Protein AF-A0A662VZT5-F1 (afdb_monomer_lite)

Sequence (95 aa):
MEWCDEDIIDVYTRQDAIEDGVIFKAGRIANRDVDLTTNLIAKLDKYELAKAIVEGLETARHFRQPGMKEIVVNGKRVWVDDNGSVITLMLPEDY

Structure (mmCIF, N/CA/C/O backbone):
data_AF-A0A662VZT5-F1
#
_entry.id   AF-A0A662VZT5-F1
#
loop_
_atom_site.group_PDB
_atom_site.id
_atom_site.type_symbol
_atom_site.label_atom_id
_atom_site.label_alt_id
_atom_site.label_comp_id
_atom_site.label_asym_id
_atom_site.label_entity_id
_atom_site.label_seq_id
_atom_site.pdbx_PDB_ins_code
_atom_site.Cartn_x
_atom_site.Cartn_y
_atom_site.Cartn_z
_atom_site.occupancy
_atom_site.B_iso_or_equiv
_atom_site.auth_seq_id
_atom_site.auth_comp_id
_atom_site.auth_asym_id
_atom_site.auth_atom_id
_atom_site.pdbx_PDB_model_num
ATOM 1 N N . MET A 1 1 ? 20.413 -35.883 -21.354 1.00 46.75 1 MET A N 1
ATOM 2 C CA . MET A 1 1 ? 19.229 -35.070 -21.033 1.00 46.75 1 MET A CA 1
ATOM 3 C C . MET A 1 1 ? 19.723 -33.642 -21.090 1.00 46.75 1 MET A C 1
ATOM 5 O O . MET A 1 1 ? 20.401 -33.208 -20.169 1.00 46.75 1 MET A O 1
ATOM 9 N N . GLU A 1 2 ? 19.602 -33.033 -22.266 1.00 49.59 2 GLU A N 1
ATOM 10 C CA . GLU A 1 2 ? 19.913 -31.616 -22.458 1.00 49.59 2 GLU A CA 1
ATOM 11 C C . GLU A 1 2 ? 18.830 -30.825 -21.735 1.00 49.59 2 GLU A C 1
ATOM 13 O O . GLU A 1 2 ? 17.646 -31.127 -21.877 1.00 49.59 2 GLU A O 1
ATOM 18 N N . TRP A 1 3 ? 19.243 -29.890 -20.891 1.00 48.31 3 TRP A N 1
ATOM 19 C CA . TRP A 1 3 ? 18.327 -28.941 -20.283 1.00 48.31 3 TRP A CA 1
ATOM 20 C C . TRP A 1 3 ? 17.927 -27.965 -21.393 1.00 48.31 3 TRP A C 1
ATOM 22 O O . TRP A 1 3 ? 18.782 -27.242 -21.898 1.00 48.31 3 TRP A O 1
ATOM 32 N N . CYS A 1 4 ? 16.672 -28.013 -21.838 1.00 48.03 4 CYS A N 1
ATOM 33 C CA . CYS A 1 4 ? 16.109 -26.986 -22.707 1.00 48.03 4 CYS A CA 1
ATOM 34 C C . CYS A 1 4 ? 15.806 -25.758 -21.842 1.00 48.03 4 CYS A C 1
ATOM 36 O O . CYS A 1 4 ? 15.124 -25.883 -20.829 1.00 48.03 4 CYS A O 1
ATOM 38 N N . ASP A 1 5 ? 16.283 -24.583 -22.252 1.00 53.94 5 ASP A N 1
ATOM 39 C CA . ASP A 1 5 ? 16.050 -23.281 -21.600 1.00 53.94 5 ASP A CA 1
ATOM 40 C C . ASP A 1 5 ? 14.562 -22.826 -21.608 1.00 53.94 5 ASP A C 1
ATOM 42 O O . ASP A 1 5 ? 14.266 -21.662 -21.353 1.00 53.94 5 ASP A O 1
ATOM 46 N N . GLU A 1 6 ? 13.608 -23.713 -21.913 1.00 51.50 6 GLU A N 1
ATOM 47 C CA . GLU A 1 6 ? 12.178 -23.392 -22.066 1.00 51.50 6 GLU A CA 1
ATOM 48 C C . GLU A 1 6 ? 11.373 -23.436 -20.754 1.00 51.50 6 GLU A C 1
ATOM 50 O O . GLU A 1 6 ? 10.223 -23.012 -20.745 1.00 51.50 6 GLU A O 1
ATOM 55 N N . ASP A 1 7 ? 11.975 -23.852 -19.634 1.00 48.03 7 ASP A N 1
ATOM 56 C CA . ASP A 1 7 ? 11.340 -23.833 -18.303 1.00 48.03 7 ASP A CA 1
ATOM 57 C C . ASP A 1 7 ? 11.886 -22.700 -17.410 1.00 48.03 7 ASP A C 1
ATOM 59 O O . ASP A 1 7 ? 12.018 -22.838 -16.189 1.00 48.03 7 ASP A O 1
ATOM 63 N N . ILE A 1 8 ? 12.237 -21.552 -18.000 1.00 55.66 8 ILE A N 1
ATOM 64 C CA . ILE A 1 8 ? 12.436 -20.333 -17.210 1.00 55.66 8 ILE A CA 1
ATOM 65 C C . ILE A 1 8 ? 11.049 -19.885 -16.748 1.00 55.66 8 ILE A C 1
ATOM 67 O O . ILE A 1 8 ? 10.249 -19.386 -17.534 1.00 55.66 8 ILE A O 1
ATOM 71 N N . ILE A 1 9 ? 10.771 -20.093 -15.461 1.00 57.28 9 ILE A N 1
ATOM 72 C CA . ILE A 1 9 ? 9.623 -19.510 -14.765 1.00 57.28 9 ILE A CA 1
ATOM 73 C C . ILE A 1 9 ? 9.664 -18.007 -15.043 1.00 57.28 9 ILE A C 1
ATOM 75 O O . ILE A 1 9 ? 10.632 -17.347 -14.656 1.00 57.28 9 ILE A O 1
ATOM 79 N N . ASP A 1 10 ? 8.651 -17.490 -15.738 1.00 65.12 10 ASP A N 1
ATOM 80 C CA . ASP A 1 10 ? 8.484 -16.054 -15.930 1.00 65.12 10 ASP A CA 1
ATOM 81 C C . ASP A 1 10 ? 8.546 -15.391 -14.548 1.00 65.12 10 ASP A C 1
ATOM 83 O O . ASP A 1 10 ? 7.816 -15.766 -13.623 1.00 65.12 10 ASP A O 1
ATOM 87 N N . VAL A 1 11 ? 9.537 -14.523 -14.350 1.00 79.31 11 VAL A N 1
ATOM 88 C CA . VAL A 1 11 ? 9.804 -13.934 -13.039 1.00 79.31 11 VAL A CA 1
ATOM 89 C C . VAL A 1 11 ? 8.638 -13.010 -12.743 1.00 79.31 11 VAL A C 1
ATOM 91 O O . VAL A 1 11 ? 8.541 -11.973 -13.383 1.00 79.31 11 VAL A O 1
ATOM 94 N N . TYR A 1 12 ? 7.791 -13.366 -11.774 1.00 78.94 12 TYR A N 1
ATOM 95 C CA . TYR A 1 12 ? 6.625 -12.564 -11.400 1.00 78.94 12 TYR A CA 1
ATOM 96 C C . TYR A 1 12 ? 7.032 -11.112 -11.131 1.00 78.94 12 TYR A C 1
ATOM 98 O O . TYR A 1 12 ? 7.744 -10.803 -10.168 1.00 78.94 12 TYR A O 1
ATOM 106 N N . THR A 1 13 ? 6.629 -10.224 -12.031 1.00 88.75 13 THR A N 1
ATOM 107 C CA . THR A 1 13 ? 7.045 -8.831 -12.042 1.00 88.75 13 THR A CA 1
ATOM 108 C C . THR A 1 13 ? 6.067 -7.962 -11.261 1.00 88.75 13 THR A C 1
ATOM 110 O O . THR A 1 13 ? 4.920 -8.313 -10.985 1.00 88.75 13 THR A O 1
ATOM 113 N N . ARG A 1 14 ? 6.499 -6.735 -10.952 1.00 90.38 14 ARG A N 1
ATOM 114 C CA . ARG A 1 14 ? 5.597 -5.699 -10.436 1.00 90.38 14 ARG A CA 1
ATOM 115 C C . ARG A 1 14 ? 4.428 -5.423 -11.393 1.00 90.38 14 ARG A C 1
ATOM 117 O O . ARG A 1 14 ? 3.350 -5.075 -10.928 1.00 90.38 14 ARG A O 1
ATOM 124 N N . GLN A 1 15 ? 4.645 -5.523 -12.706 1.00 91.44 15 GLN A N 1
ATOM 125 C CA . GLN A 1 15 ? 3.591 -5.275 -13.689 1.00 91.44 15 GLN A CA 1
ATOM 126 C C . GLN A 1 15 ? 2.520 -6.368 -13.611 1.00 91.44 15 GLN A C 1
ATOM 128 O O . GLN A 1 15 ? 1.342 -6.028 -13.559 1.00 91.44 15 GLN A O 1
ATOM 133 N N . ASP A 1 16 ? 2.927 -7.629 -13.458 1.00 93.50 16 ASP A N 1
ATOM 134 C CA . ASP A 1 16 ? 2.006 -8.753 -13.245 1.00 93.50 16 ASP A CA 1
ATOM 135 C C . ASP A 1 16 ? 1.191 -8.550 -11.961 1.00 93.50 16 ASP A C 1
ATOM 137 O O . ASP A 1 16 ? -0.030 -8.659 -11.972 1.00 93.50 16 ASP A O 1
ATOM 141 N N . ALA A 1 17 ? 1.831 -8.107 -10.873 1.00 91.94 17 ALA A N 1
ATOM 142 C CA . ALA A 1 17 ? 1.138 -7.795 -9.620 1.00 91.94 17 ALA A CA 1
ATOM 143 C C . ALA A 1 17 ? 0.105 -6.654 -9.743 1.00 91.94 17 ALA A C 1
ATOM 145 O O . ALA A 1 17 ? -0.893 -6.639 -9.015 1.00 91.94 17 ALA A O 1
ATOM 146 N N . ILE A 1 18 ? 0.329 -5.687 -10.641 1.00 93.81 18 ILE A N 1
ATOM 147 C CA . ILE A 1 18 ? -0.651 -4.633 -10.955 1.00 93.81 18 ILE A CA 1
ATOM 148 C C . ILE A 1 18 ? -1.801 -5.212 -11.788 1.00 93.81 18 ILE A C 1
ATOM 150 O O . ILE A 1 18 ? -2.961 -4.897 -11.523 1.00 93.81 18 ILE A O 1
ATOM 154 N N . GLU A 1 19 ? -1.493 -6.042 -12.784 1.00 94.81 19 GLU A N 1
ATOM 155 C CA . GLU A 1 19 ? -2.475 -6.650 -13.692 1.00 94.81 19 GLU A CA 1
ATOM 156 C C . GLU A 1 19 ? -3.389 -7.649 -12.977 1.00 94.81 19 GLU A C 1
ATOM 158 O O . GLU A 1 19 ? -4.604 -7.630 -13.185 1.00 94.81 19 GLU A O 1
ATOM 163 N N . ASP A 1 20 ? -2.835 -8.419 -12.043 1.00 94.69 20 ASP A N 1
ATOM 164 C CA . ASP A 1 20 ? -3.570 -9.328 -11.161 1.00 94.69 20 ASP A CA 1
ATOM 165 C C . ASP A 1 20 ? -4.350 -8.590 -10.059 1.00 94.69 20 ASP A C 1
ATOM 167 O O . ASP A 1 20 ? -5.125 -9.194 -9.313 1.00 94.69 20 ASP A O 1
ATOM 171 N N . GLY A 1 21 ? -4.151 -7.275 -9.924 1.00 93.25 21 GLY A N 1
ATOM 172 C CA . GLY A 1 21 ? -4.811 -6.458 -8.911 1.00 93.25 21 GLY A CA 1
ATOM 173 C C . GLY A 1 21 ? -4.339 -6.742 -7.484 1.00 93.25 21 GLY A C 1
ATOM 174 O O . GLY A 1 21 ? -5.067 -6.447 -6.534 1.00 93.25 21 GLY A O 1
ATOM 175 N N . VAL A 1 22 ? -3.137 -7.296 -7.305 1.00 95.31 22 VAL A N 1
ATOM 176 C CA . VAL A 1 22 ? -2.505 -7.492 -5.988 1.00 95.31 22 VAL A CA 1
ATOM 177 C C . VAL A 1 22 ? -2.052 -6.149 -5.409 1.00 95.31 22 VAL A C 1
ATOM 179 O O . VAL A 1 22 ? -2.218 -5.893 -4.212 1.00 95.31 22 VAL A O 1
ATOM 182 N N . ILE A 1 23 ? -1.540 -5.266 -6.270 1.00 96.44 23 ILE A N 1
ATOM 183 C CA . ILE A 1 23 ? -1.121 -3.908 -5.916 1.00 96.44 23 ILE A CA 1
ATOM 184 C C . ILE A 1 23 ? -1.842 -2.852 -6.757 1.00 96.44 23 ILE A C 1
ATOM 186 O O . ILE A 1 23 ? -2.082 -3.003 -7.952 1.00 96.44 23 ILE A O 1
ATOM 190 N N . PHE A 1 24 ? -2.150 -1.730 -6.119 1.00 97.00 24 PHE A N 1
ATOM 191 C CA . PHE A 1 24 ? -2.692 -0.533 -6.736 1.00 97.00 24 PHE A CA 1
ATOM 192 C C . PHE A 1 24 ? -1.603 0.537 -6.836 1.00 97.00 24 PHE A C 1
ATOM 194 O O . PHE A 1 24 ? -1.080 1.004 -5.820 1.00 97.00 24 PHE A O 1
ATOM 201 N N . LYS A 1 25 ? -1.302 0.974 -8.064 1.00 96.56 25 LYS A N 1
ATOM 202 C CA . LYS A 1 25 ? -0.367 2.075 -8.328 1.00 96.56 25 LYS A CA 1
ATOM 203 C C . LYS A 1 25 ? -1.005 3.414 -7.954 1.00 96.56 25 LYS A C 1
ATOM 205 O O . LYS A 1 25 ? -1.716 4.025 -8.753 1.00 96.56 25 LYS A O 1
ATOM 210 N N . ALA A 1 26 ? -0.732 3.886 -6.743 1.00 95.69 26 ALA A N 1
ATOM 211 C CA . ALA A 1 26 ? -1.358 5.077 -6.175 1.00 95.69 26 ALA A CA 1
ATOM 212 C C . ALA A 1 26 ? -0.785 6.394 -6.709 1.00 95.69 26 ALA A C 1
ATOM 214 O O . ALA A 1 26 ? -1.469 7.418 -6.695 1.00 95.69 26 ALA A O 1
ATOM 215 N N . GLY A 1 27 ? 0.456 6.391 -7.194 1.00 95.50 27 GLY A N 1
ATOM 216 C CA . GLY A 1 27 ? 1.050 7.567 -7.816 1.00 95.50 27 GLY A CA 1
ATOM 217 C C . GLY A 1 27 ? 2.567 7.568 -7.755 1.00 95.50 27 GLY A C 1
ATOM 218 O O . GLY A 1 27 ? 3.206 6.519 -7.777 1.00 95.50 27 GLY A O 1
ATOM 219 N N . ARG A 1 28 ? 3.146 8.771 -7.710 1.00 95.12 28 ARG A N 1
ATOM 220 C CA . ARG A 1 28 ? 4.595 8.977 -7.682 1.00 95.12 28 ARG A CA 1
ATOM 221 C C . ARG A 1 28 ? 4.952 10.194 -6.835 1.00 95.12 28 ARG A C 1
ATOM 223 O O . ARG A 1 28 ? 4.321 11.241 -6.969 1.00 95.12 28 ARG A O 1
ATOM 230 N N . ILE A 1 29 ? 5.986 10.080 -6.004 1.00 91.50 29 ILE A N 1
ATOM 231 C CA . ILE A 1 29 ? 6.501 11.166 -5.163 1.00 91.50 29 ILE A CA 1
ATOM 232 C C . ILE A 1 29 ? 8.027 11.121 -5.088 1.00 91.50 29 ILE A C 1
ATOM 234 O O . ILE A 1 29 ? 8.622 10.070 -4.878 1.00 91.50 29 ILE A O 1
ATOM 238 N N . ALA A 1 30 ? 8.683 12.275 -5.249 1.00 88.19 30 ALA A N 1
ATOM 239 C CA . ALA A 1 30 ? 10.145 12.393 -5.166 1.00 88.19 30 ALA A CA 1
ATOM 240 C C . ALA A 1 30 ? 10.889 11.308 -5.981 1.00 88.19 30 ALA A C 1
ATOM 242 O O . ALA A 1 30 ? 11.785 10.641 -5.474 1.00 88.19 30 ALA A O 1
ATOM 243 N N . ASN A 1 31 ? 10.472 11.114 -7.238 1.00 90.69 31 ASN A N 1
ATOM 244 C CA . ASN A 1 31 ? 10.956 10.097 -8.181 1.00 90.69 31 ASN A CA 1
ATOM 245 C C . ASN A 1 31 ? 10.692 8.626 -7.828 1.00 90.69 31 ASN A C 1
ATOM 247 O O . ASN A 1 31 ? 10.969 7.787 -8.686 1.00 90.69 31 ASN A O 1
ATOM 251 N N . ARG A 1 32 ? 10.084 8.326 -6.680 1.00 93.75 32 ARG A N 1
ATOM 252 C CA . ARG A 1 32 ? 9.664 6.979 -6.281 1.00 93.75 32 ARG A CA 1
ATOM 253 C C . ARG A 1 32 ? 8.197 6.750 -6.626 1.00 93.75 32 ARG A C 1
ATOM 255 O O . ARG A 1 32 ? 7.374 7.641 -6.402 1.00 93.75 32 ARG A O 1
ATOM 262 N N . ASP A 1 33 ? 7.872 5.593 -7.187 1.00 97.06 33 ASP A N 1
ATOM 263 C CA . ASP A 1 33 ? 6.474 5.175 -7.322 1.00 97.06 33 ASP A CA 1
ATOM 264 C C . ASP A 1 33 ? 5.894 4.849 -5.939 1.00 97.06 33 ASP A C 1
ATOM 266 O O . ASP A 1 33 ? 6.635 4.535 -5.009 1.00 97.06 33 ASP A O 1
ATOM 270 N N . VAL A 1 34 ? 4.576 4.958 -5.796 1.00 97.56 34 VAL A N 1
ATOM 271 C CA . VAL A 1 34 ? 3.865 4.602 -4.565 1.00 97.56 34 VAL A CA 1
ATOM 272 C C . VAL A 1 34 ? 2.831 3.544 -4.892 1.00 97.56 34 VAL A C 1
ATOM 274 O O . VAL A 1 34 ? 1.905 3.812 -5.663 1.00 97.56 34 VAL A O 1
ATOM 277 N N . ASP A 1 35 ? 2.978 2.386 -4.264 1.00 98.06 35 ASP A N 1
ATOM 278 C CA . ASP A 1 35 ? 2.066 1.260 -4.381 1.00 98.06 35 ASP A CA 1
ATOM 279 C C . ASP A 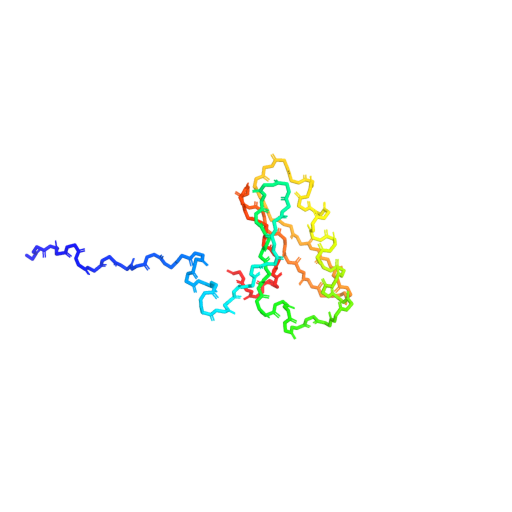1 35 ? 1.373 1.000 -3.045 1.00 98.06 35 ASP A C 1
ATOM 281 O O . ASP A 1 35 ? 1.942 1.169 -1.963 1.00 98.06 35 ASP A O 1
ATOM 285 N N . LEU A 1 36 ? 0.115 0.589 -3.132 1.00 98.12 36 LEU A N 1
ATOM 286 C CA . LEU A 1 36 ? -0.678 0.121 -2.002 1.00 98.12 36 LEU A CA 1
ATOM 287 C C . LEU A 1 36 ? -1.102 -1.309 -2.308 1.00 98.12 36 LEU A C 1
ATOM 289 O O . LEU A 1 36 ? -1.606 -1.557 -3.403 1.00 98.12 36 LEU A O 1
ATOM 293 N N . THR A 1 37 ? -0.963 -2.243 -1.371 1.00 98.00 37 THR A N 1
ATOM 294 C CA . THR A 1 37 ? -1.582 -3.560 -1.573 1.00 98.00 37 THR A CA 1
ATOM 295 C C . THR A 1 37 ? -3.101 -3.427 -1.566 1.00 98.00 37 THR A C 1
ATOM 297 O O . THR A 1 37 ? -3.692 -2.635 -0.823 1.00 98.00 37 THR A O 1
ATOM 300 N N . THR A 1 38 ? -3.773 -4.221 -2.391 1.00 97.31 38 THR A N 1
ATOM 301 C CA . THR A 1 38 ? -5.238 -4.212 -2.452 1.00 97.31 38 THR A CA 1
ATOM 302 C C . THR A 1 38 ? -5.854 -4.660 -1.126 1.00 97.31 38 THR A C 1
ATOM 304 O O . THR A 1 38 ? -6.895 -4.141 -0.722 1.00 97.31 38 THR A O 1
ATOM 307 N N . ASN A 1 39 ? -5.188 -5.556 -0.390 1.00 96.88 39 ASN A N 1
ATOM 308 C CA . ASN A 1 39 ? -5.623 -5.979 0.939 1.00 96.88 39 ASN A CA 1
ATOM 309 C C . ASN A 1 39 ? -5.553 -4.829 1.969 1.00 96.88 39 ASN A C 1
ATOM 311 O O . ASN A 1 39 ? -6.487 -4.674 2.760 1.00 96.88 39 ASN A O 1
ATOM 315 N N . LEU A 1 40 ? -4.534 -3.957 1.911 1.00 97.38 40 LEU A N 1
ATOM 316 C CA . LEU A 1 40 ? -4.491 -2.721 2.707 1.00 97.38 40 LEU A CA 1
ATOM 317 C C . LEU A 1 40 ? -5.706 -1.830 2.413 1.00 97.38 40 LEU A C 1
ATOM 319 O O . LEU A 1 40 ? -6.380 -1.382 3.341 1.00 97.38 40 LEU A O 1
ATOM 323 N N . ILE A 1 41 ? -6.013 -1.605 1.130 1.00 97.31 41 ILE A N 1
ATOM 324 C CA . ILE A 1 41 ? -7.157 -0.782 0.703 1.00 97.31 41 ILE A CA 1
ATOM 325 C C . ILE A 1 41 ? -8.485 -1.396 1.167 1.00 97.31 41 ILE A C 1
ATOM 327 O O . ILE A 1 41 ? -9.392 -0.670 1.567 1.00 97.31 41 ILE A O 1
ATOM 331 N N . ALA A 1 42 ? -8.612 -2.723 1.123 1.00 97.00 42 ALA A N 1
ATOM 332 C CA . ALA A 1 42 ? -9.843 -3.425 1.472 1.00 97.00 42 ALA A CA 1
ATOM 333 C C . ALA A 1 42 ? -10.111 -3.484 2.987 1.00 97.00 42 ALA A C 1
ATOM 335 O O . ALA A 1 42 ? -11.269 -3.482 3.405 1.00 97.00 42 ALA A O 1
ATOM 336 N N . LYS A 1 43 ? -9.061 -3.566 3.815 1.00 96.75 43 LYS A N 1
ATOM 337 C CA . LYS A 1 43 ? -9.176 -3.760 5.274 1.00 96.75 43 LYS A CA 1
ATOM 338 C C . LYS A 1 43 ? -9.114 -2.474 6.095 1.00 96.75 43 LYS A C 1
ATOM 340 O O . LYS A 1 43 ? -9.465 -2.499 7.283 1.00 96.75 43 LYS A O 1
ATOM 345 N N . LEU A 1 44 ? -8.643 -1.376 5.512 1.00 96.50 44 LEU A N 1
ATOM 346 C CA . LEU A 1 44 ? -8.661 -0.065 6.151 1.00 96.50 44 LEU A CA 1
ATOM 347 C C . LEU A 1 44 ? -9.896 0.724 5.722 1.00 96.50 44 LEU A C 1
ATOM 349 O O . LEU A 1 44 ? -10.262 0.747 4.548 1.00 96.50 44 LEU A O 1
ATOM 353 N N . ASP A 1 45 ? -10.534 1.409 6.669 1.00 96.69 45 ASP A N 1
ATOM 354 C CA . ASP A 1 45 ? -11.535 2.408 6.305 1.00 96.69 45 ASP A CA 1
ATOM 355 C C . ASP A 1 45 ? -10.879 3.632 5.632 1.00 96.69 45 ASP A C 1
ATOM 357 O O . ASP A 1 45 ? -9.658 3.782 5.595 1.00 96.69 45 ASP A O 1
ATOM 361 N N . LYS A 1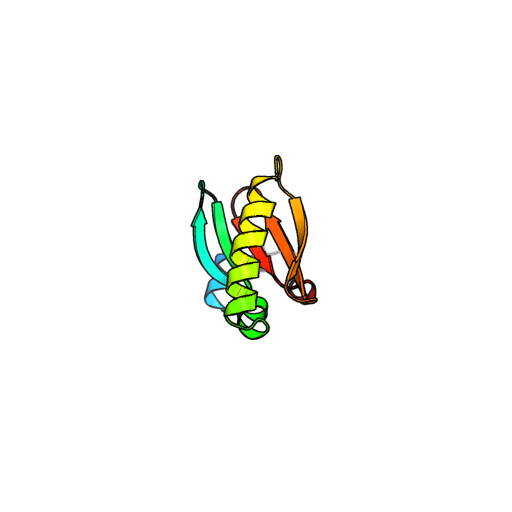 46 ? -11.687 4.547 5.081 1.00 96.06 46 LYS A N 1
ATO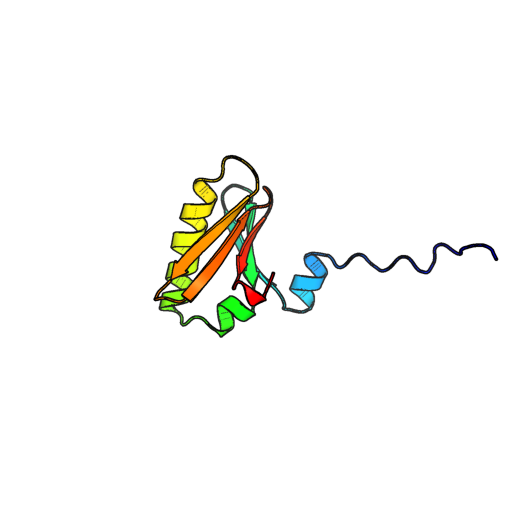M 362 C CA . LYS A 1 46 ? -11.166 5.716 4.349 1.00 96.06 46 LYS A CA 1
ATOM 363 C C . LYS A 1 46 ? -10.270 6.618 5.203 1.00 96.06 46 LYS A C 1
ATOM 365 O O . LYS A 1 46 ? -9.333 7.212 4.673 1.00 96.06 46 LYS A O 1
ATOM 370 N N . TYR A 1 47 ? -10.581 6.764 6.489 1.00 96.50 47 TYR A N 1
ATOM 371 C CA . TYR A 1 47 ? -9.803 7.595 7.402 1.00 96.50 47 TYR A CA 1
ATOM 372 C C . TYR A 1 47 ? -8.489 6.904 7.773 1.00 96.50 47 TYR A C 1
ATOM 374 O O . TYR A 1 47 ? -7.429 7.526 7.703 1.00 96.50 47 TYR A O 1
ATOM 382 N N . GLU A 1 48 ? -8.546 5.614 8.103 1.00 97.62 48 GLU A N 1
ATOM 383 C CA . GLU A 1 48 ? -7.373 4.776 8.345 1.00 97.62 48 GLU A CA 1
ATOM 384 C C . GLU A 1 48 ? -6.445 4.759 7.129 1.00 97.62 48 GLU A C 1
ATOM 386 O O . GLU A 1 48 ? -5.250 4.990 7.272 1.00 97.62 48 GLU A O 1
ATOM 391 N N . LEU A 1 49 ? -6.985 4.568 5.926 1.00 97.75 49 LEU A N 1
ATOM 392 C CA . LEU A 1 49 ? -6.206 4.541 4.693 1.00 97.75 49 LEU A CA 1
ATOM 393 C C . LEU A 1 49 ? -5.518 5.885 4.430 1.00 97.75 49 LEU A C 1
ATOM 395 O O . LEU A 1 49 ? -4.321 5.922 4.152 1.00 97.75 49 LEU A O 1
ATOM 399 N N . ALA A 1 50 ? -6.242 7.001 4.567 1.00 97.44 50 ALA A N 1
ATOM 400 C CA . ALA A 1 50 ? -5.656 8.331 4.409 1.00 97.44 50 ALA A CA 1
ATOM 401 C C . ALA A 1 50 ? -4.527 8.576 5.423 1.00 97.44 50 ALA A C 1
ATOM 403 O O . ALA A 1 50 ? -3.466 9.087 5.062 1.00 97.44 50 ALA A O 1
ATOM 404 N N . LYS A 1 51 ? -4.732 8.172 6.681 1.00 97.75 51 LYS A N 1
ATOM 405 C CA . LYS A 1 51 ? -3.722 8.278 7.735 1.00 97.75 51 LYS A CA 1
ATOM 406 C C . LYS A 1 51 ? -2.504 7.396 7.451 1.00 97.75 51 LYS A C 1
ATOM 408 O O . LYS A 1 51 ? -1.385 7.887 7.557 1.00 97.75 51 LYS A O 1
ATOM 413 N N . ALA A 1 52 ? -2.714 6.149 7.027 1.00 97.62 52 ALA A N 1
ATOM 414 C CA . ALA A 1 52 ? -1.650 5.225 6.646 1.00 97.62 52 ALA A CA 1
ATOM 415 C C . ALA A 1 52 ? -0.789 5.790 5.515 1.00 97.62 52 ALA A C 1
ATOM 417 O O . ALA A 1 52 ? 0.433 5.771 5.617 1.00 97.62 52 ALA A O 1
ATOM 418 N N . ILE A 1 53 ? -1.413 6.363 4.482 1.00 97.19 53 ILE A N 1
ATOM 419 C CA . ILE A 1 53 ? -0.698 7.002 3.372 1.00 97.19 53 ILE A CA 1
ATOM 420 C C . ILE A 1 53 ? 0.147 8.173 3.882 1.00 97.19 53 ILE A C 1
ATOM 422 O O . ILE A 1 53 ? 1.336 8.242 3.587 1.00 97.19 53 ILE A O 1
ATOM 426 N N . VAL A 1 54 ? -0.430 9.085 4.669 1.00 96.81 54 VAL A N 1
ATOM 427 C CA . VAL A 1 54 ? 0.299 10.266 5.163 1.00 96.81 54 VAL A CA 1
ATOM 428 C C . VAL A 1 54 ? 1.466 9.868 6.073 1.00 96.81 54 VAL A C 1
ATOM 430 O O . VAL A 1 54 ? 2.594 10.308 5.849 1.00 96.81 54 VAL A O 1
ATOM 433 N N . GLU A 1 55 ? 1.225 9.020 7.073 1.00 97.38 55 GLU A N 1
ATOM 434 C CA . GLU A 1 55 ? 2.259 8.579 8.018 1.00 97.38 55 GLU A CA 1
ATOM 435 C C . GLU A 1 55 ? 3.310 7.682 7.354 1.00 97.38 55 GLU A C 1
ATOM 437 O O . GLU A 1 55 ? 4.499 7.768 7.677 1.00 97.38 55 GLU A O 1
ATOM 442 N N . GLY A 1 56 ? 2.900 6.848 6.398 1.00 96.94 56 GLY A N 1
ATOM 443 C CA . GLY A 1 56 ? 3.803 5.980 5.654 1.00 96.94 56 GLY A CA 1
ATOM 444 C C . GLY A 1 56 ? 4.727 6.768 4.737 1.00 96.94 56 GLY A C 1
ATOM 445 O O . GLY A 1 56 ? 5.938 6.551 4.754 1.00 96.94 56 GLY A O 1
ATOM 446 N N . LEU A 1 57 ? 4.202 7.763 4.018 1.00 95.81 57 LEU A N 1
ATOM 447 C CA . LEU A 1 57 ? 5.034 8.657 3.214 1.00 95.81 57 LEU A CA 1
ATOM 448 C C . LEU A 1 57 ? 5.993 9.476 4.084 1.00 95.81 57 LEU A C 1
ATOM 450 O O . LEU A 1 57 ? 7.161 9.623 3.725 1.00 95.81 57 LEU A O 1
ATOM 454 N N . GLU A 1 58 ? 5.549 9.964 5.244 1.00 95.44 58 GLU A N 1
ATOM 455 C CA . GLU A 1 58 ? 6.438 10.656 6.183 1.00 95.44 58 GLU A CA 1
ATOM 456 C C . GLU A 1 58 ? 7.531 9.722 6.721 1.00 95.44 58 GLU A C 1
ATOM 458 O O . GLU A 1 58 ? 8.693 10.110 6.831 1.00 95.44 58 GLU A O 1
ATOM 463 N N . THR A 1 59 ? 7.202 8.459 6.984 1.00 95.06 59 THR A N 1
ATOM 464 C CA . THR A 1 59 ? 8.179 7.442 7.389 1.00 95.06 59 THR A CA 1
ATOM 465 C C . THR A 1 59 ? 9.204 7.188 6.282 1.00 95.06 59 TH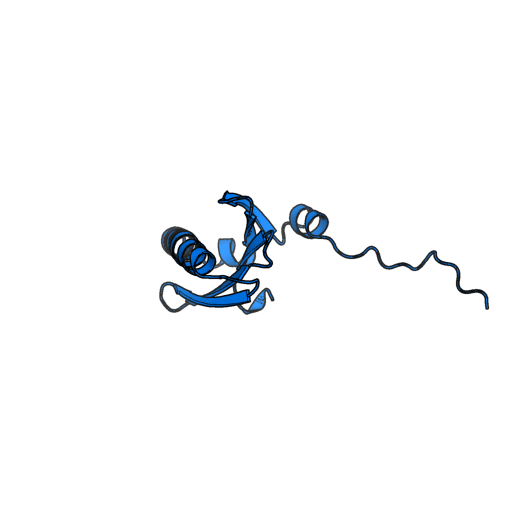R A C 1
ATOM 467 O O . THR A 1 59 ? 10.408 7.247 6.544 1.00 95.06 59 THR A O 1
ATOM 470 N N . ALA A 1 60 ? 8.755 7.011 5.037 1.00 94.00 60 ALA A N 1
ATOM 471 C CA . ALA A 1 60 ? 9.621 6.777 3.880 1.00 94.00 60 ALA A CA 1
ATOM 472 C C . ALA A 1 60 ? 10.535 7.971 3.548 1.00 94.00 60 ALA A C 1
ATOM 474 O O . ALA A 1 60 ? 11.611 7.810 2.971 1.00 94.00 60 ALA A O 1
ATOM 475 N N . ARG A 1 61 ? 10.159 9.198 3.934 1.00 91.50 61 ARG A N 1
ATOM 476 C CA . ARG A 1 61 ? 11.042 10.377 3.827 1.00 91.50 61 ARG A CA 1
ATOM 477 C C . ARG A 1 61 ? 12.264 10.305 4.743 1.00 91.50 61 ARG A C 1
ATOM 479 O O . ARG A 1 61 ? 13.260 10.965 4.458 1.00 91.50 61 ARG A O 1
ATOM 486 N N . HIS A 1 62 ? 12.201 9.531 5.824 1.00 91.06 62 HIS A N 1
ATOM 487 C CA . HIS A 1 62 ? 13.300 9.389 6.778 1.00 91.06 62 HIS A CA 1
ATOM 488 C C . HIS A 1 62 ? 14.274 8.259 6.424 1.00 91.06 62 HIS A C 1
ATOM 490 O O . HIS A 1 62 ? 15.310 8.114 7.083 1.00 91.06 62 HIS A O 1
ATOM 496 N N . PHE A 1 63 ? 13.980 7.469 5.391 1.00 90.06 63 PHE A N 1
ATOM 497 C CA . PHE A 1 63 ? 14.908 6.470 4.887 1.00 90.06 63 PHE A CA 1
ATOM 498 C C . PHE A 1 63 ? 16.067 7.132 4.140 1.00 90.06 63 PHE A C 1
ATOM 500 O O . PHE A 1 63 ? 15.882 7.899 3.199 1.00 90.06 63 PHE A O 1
ATOM 507 N N . ARG A 1 64 ? 17.293 6.844 4.593 1.00 88.06 64 ARG A N 1
ATOM 508 C CA . ARG A 1 64 ? 18.539 7.258 3.918 1.00 88.06 64 ARG A CA 1
ATOM 509 C C . ARG A 1 64 ? 19.060 6.201 2.944 1.00 88.06 64 ARG A C 1
ATOM 511 O O . ARG A 1 64 ? 19.936 6.489 2.139 1.00 88.06 64 ARG A O 1
ATOM 518 N N . GLN A 1 65 ? 18.541 4.989 3.067 1.00 90.94 65 GLN A N 1
ATOM 519 C CA . GLN A 1 65 ? 18.841 3.805 2.276 1.00 90.94 65 GLN A CA 1
ATOM 520 C C . GLN A 1 65 ? 17.567 2.950 2.230 1.00 90.94 65 GLN A C 1
ATOM 522 O O . GLN A 1 65 ? 16.727 3.133 3.120 1.00 90.94 65 GLN A O 1
ATOM 527 N N . PRO A 1 66 ? 17.434 2.033 1.255 1.00 94.00 66 PRO A N 1
ATOM 528 C CA . PRO A 1 66 ? 16.311 1.110 1.205 1.00 94.00 66 PRO A CA 1
ATOM 529 C C . PRO A 1 66 ? 16.055 0.420 2.546 1.00 94.00 66 PRO A C 1
ATOM 531 O O . PRO A 1 66 ? 17.001 0.067 3.262 1.00 94.00 66 PRO A O 1
ATOM 534 N N . GLY A 1 67 ? 14.788 0.248 2.904 1.00 95.38 67 GLY A N 1
ATOM 535 C CA . GLY A 1 67 ? 14.419 -0.350 4.173 1.00 95.38 67 GLY A CA 1
ATOM 536 C C . GLY A 1 67 ? 12.922 -0.397 4.421 1.00 95.38 67 GLY A C 1
ATOM 537 O O . GLY A 1 67 ? 12.129 0.237 3.734 1.00 95.38 67 GLY A O 1
ATOM 538 N N . MET A 1 68 ? 12.571 -1.128 5.476 1.00 96.69 68 MET A N 1
ATOM 539 C CA . MET A 1 68 ? 11.195 -1.348 5.890 1.00 96.69 68 MET A CA 1
ATOM 540 C C . MET A 1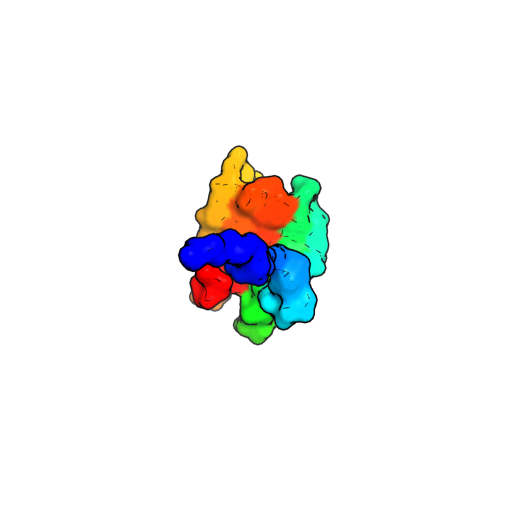 68 ? 10.979 -0.851 7.317 1.00 96.69 68 MET A C 1
ATOM 542 O 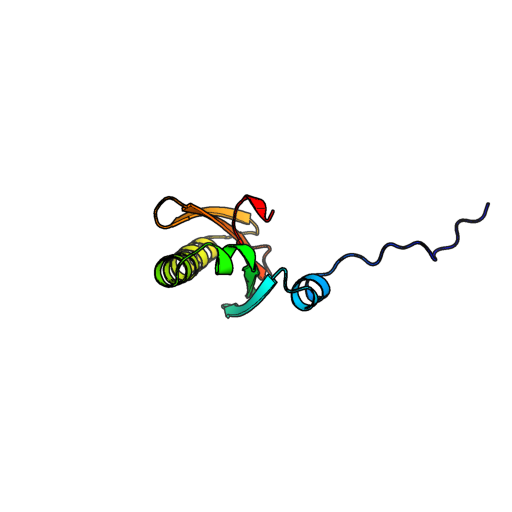O . MET A 1 68 ? 11.831 -1.028 8.196 1.00 96.69 68 MET A O 1
ATOM 546 N N . LYS A 1 69 ? 9.825 -0.234 7.565 1.00 97.19 69 LYS A N 1
ATOM 547 C CA . LYS A 1 69 ? 9.359 0.125 8.905 1.00 97.19 69 LYS A CA 1
ATOM 548 C C . LYS A 1 69 ? 7.897 -0.207 9.085 1.00 97.19 69 LYS A C 1
ATOM 550 O O . LYS A 1 69 ? 7.110 -0.187 8.150 1.00 97.19 69 LYS A O 1
ATOM 555 N N . GLU A 1 70 ? 7.543 -0.438 10.335 1.00 97.69 70 GLU A N 1
ATOM 556 C CA . GLU A 1 70 ? 6.161 -0.546 10.756 1.00 97.69 70 GLU A CA 1
ATOM 557 C C . GLU A 1 70 ? 5.658 0.784 11.312 1.00 97.69 70 GLU A C 1
ATOM 559 O O . GLU A 1 70 ? 6.355 1.453 12.081 1.00 97.69 70 GLU A O 1
ATOM 564 N N . ILE A 1 71 ? 4.423 1.120 10.956 1.00 97.50 71 ILE A N 1
ATOM 565 C CA . ILE A 1 71 ? 3.621 2.166 11.586 1.00 97.50 71 ILE A CA 1
ATOM 566 C C . ILE A 1 71 ? 2.338 1.554 12.159 1.00 97.50 71 ILE A C 1
ATOM 568 O O . ILE A 1 71 ? 1.898 0.479 11.741 1.00 97.50 71 ILE A O 1
ATOM 572 N N . VAL A 1 72 ? 1.727 2.245 13.122 1.00 97.12 72 VAL A N 1
ATOM 573 C CA . VAL A 1 72 ? 0.473 1.813 13.749 1.00 97.12 72 VAL A CA 1
ATOM 574 C C . VAL A 1 72 ? -0.618 2.837 13.473 1.00 97.12 72 VAL A C 1
ATOM 576 O O . VAL A 1 72 ? -0.601 3.946 14.002 1.00 97.12 72 VAL A O 1
ATOM 579 N N . VAL A 1 73 ? -1.615 2.428 12.698 1.00 96.31 73 VAL A N 1
ATOM 580 C CA . VAL A 1 73 ? -2.753 3.251 12.295 1.00 96.31 73 VAL A CA 1
ATOM 581 C C . VAL A 1 73 ? -3.998 2.711 12.980 1.00 96.31 73 VAL A C 1
ATOM 583 O O . VAL A 1 73 ? -4.465 1.622 12.671 1.00 96.31 73 VAL A O 1
ATOM 586 N N . ASN A 1 74 ? -4.520 3.459 13.955 1.00 93.88 74 ASN A N 1
ATOM 587 C CA . ASN A 1 74 ? -5.712 3.083 14.731 1.00 93.88 74 ASN A CA 1
ATOM 588 C C . ASN A 1 74 ? -5.640 1.657 15.321 1.00 93.88 74 ASN A C 1
ATOM 590 O O . ASN A 1 74 ? -6.622 0.924 15.356 1.00 93.88 74 ASN A O 1
ATOM 594 N N . GLY A 1 75 ? -4.454 1.257 15.788 1.00 93.56 75 GLY A N 1
ATOM 595 C CA . GLY A 1 75 ? -4.210 -0.070 16.362 1.00 93.56 75 GLY A CA 1
ATOM 596 C C . GLY A 1 75 ? -3.936 -1.173 15.335 1.00 93.56 75 GLY A C 1
ATOM 597 O O . GLY A 1 75 ? -3.585 -2.281 15.733 1.00 93.56 75 GLY A O 1
ATOM 598 N N . LYS A 1 76 ? -4.034 -0.885 14.032 1.00 95.19 76 LYS A N 1
ATOM 599 C CA . LYS A 1 76 ? -3.635 -1.792 12.951 1.00 95.19 76 LYS A CA 1
ATOM 600 C C . LYS A 1 76 ? -2.187 -1.524 12.551 1.00 95.19 76 LYS A C 1
ATOM 602 O O . LYS A 1 76 ? -1.763 -0.373 12.455 1.00 95.19 76 LYS A O 1
ATOM 607 N N . ARG A 1 77 ? -1.426 -2.591 12.325 1.00 97.62 77 ARG A N 1
ATOM 608 C CA . ARG A 1 77 ? -0.036 -2.517 11.860 1.00 97.62 77 ARG A CA 1
ATOM 609 C C . ARG A 1 77 ? -0.035 -2.352 10.343 1.00 97.62 77 ARG A C 1
ATOM 611 O O . ARG A 1 77 ? -0.757 -3.071 9.661 1.00 97.62 77 ARG A O 1
ATOM 618 N N . VAL A 1 78 ? 0.767 -1.423 9.840 1.00 98.12 78 VAL A N 1
ATOM 619 C CA . VAL A 1 78 ? 1.003 -1.207 8.407 1.00 98.12 78 VAL A CA 1
ATOM 620 C C . VAL A 1 78 ? 2.509 -1.178 8.191 1.00 98.12 78 VAL A C 1
ATOM 622 O O . VAL A 1 78 ? 3.234 -0.512 8.932 1.00 98.12 78 VAL A O 1
ATOM 625 N N . TRP A 1 79 ? 2.988 -1.917 7.201 1.00 98.38 79 TRP A N 1
ATOM 626 C CA . TRP A 1 79 ? 4.380 -1.894 6.779 1.00 98.38 79 TRP A CA 1
ATOM 627 C C . TRP A 1 79 ? 4.578 -0.887 5.657 1.00 98.38 79 TRP A C 1
ATOM 629 O O . TRP A 1 79 ? 3.747 -0.742 4.763 1.00 98.38 79 TRP A O 1
ATOM 639 N N . VAL A 1 80 ? 5.692 -0.177 5.755 1.00 97.88 80 VAL A N 1
ATOM 640 C CA . VAL A 1 80 ? 6.182 0.811 4.804 1.00 97.88 80 VAL A CA 1
ATOM 641 C C . VAL A 1 80 ? 7.527 0.294 4.330 1.00 97.88 80 VAL A C 1
ATOM 643 O O . VAL A 1 80 ? 8.505 0.358 5.078 1.00 97.88 80 VAL A O 1
ATOM 646 N N . ASP A 1 81 ? 7.559 -0.240 3.119 1.00 97.12 81 ASP A N 1
ATOM 647 C CA . ASP A 1 81 ? 8.782 -0.668 2.451 1.00 97.12 81 ASP A CA 1
ATOM 648 C C . ASP A 1 81 ? 9.195 0.380 1.418 1.00 97.12 81 ASP A C 1
ATOM 650 O O . ASP A 1 81 ? 8.363 0.881 0.668 1.00 97.12 81 ASP A O 1
ATOM 654 N N . ASP A 1 82 ? 10.471 0.743 1.395 1.00 96.38 82 ASP A N 1
ATOM 655 C CA . ASP A 1 82 ? 11.062 1.589 0.364 1.00 96.38 82 ASP A CA 1
ATOM 656 C C . ASP A 1 82 ? 12.299 0.887 -0.176 1.00 96.38 82 ASP A C 1
ATOM 658 O O . ASP A 1 82 ? 13.325 0.795 0.500 1.00 96.38 82 ASP A O 1
ATOM 662 N N . ASN A 1 83 ? 12.224 0.423 -1.419 1.00 94.44 83 ASN A N 1
ATOM 663 C CA . ASN A 1 83 ? 13.347 -0.241 -2.077 1.00 94.44 83 ASN A CA 1
ATOM 664 C C . ASN A 1 83 ? 14.279 0.739 -2.824 1.00 94.44 83 ASN A C 1
ATOM 666 O O . ASN A 1 83 ? 15.194 0.321 -3.534 1.00 94.44 83 ASN A O 1
ATOM 670 N N . GLY A 1 84 ? 14.051 2.049 -2.689 1.00 93.25 84 GLY A N 1
ATOM 671 C CA . GLY A 1 84 ? 14.768 3.123 -3.377 1.00 93.25 84 GLY A CA 1
ATOM 672 C C . GLY A 1 84 ? 14.121 3.572 -4.691 1.00 93.25 84 GLY A C 1
ATOM 673 O O . GLY A 1 84 ? 14.423 4.667 -5.165 1.00 93.25 84 GLY A O 1
ATOM 674 N N . SER A 1 85 ? 13.217 2.773 -5.267 1.00 94.62 85 SER A N 1
ATOM 675 C CA . SER A 1 85 ? 12.464 3.105 -6.490 1.00 94.62 85 SER A CA 1
ATOM 676 C C . SER A 1 85 ? 10.950 3.115 -6.280 1.00 94.62 85 SER A C 1
ATOM 678 O O . SER A 1 85 ? 10.245 3.887 -6.932 1.00 94.62 85 SER A O 1
ATOM 680 N N . VAL A 1 86 ? 10.448 2.280 -5.376 1.00 96.50 86 VAL A N 1
ATOM 681 C CA . VAL A 1 86 ? 9.029 2.132 -5.053 1.00 96.50 86 VAL A CA 1
ATOM 682 C C . VAL A 1 86 ? 8.875 2.161 -3.540 1.00 96.50 86 VAL A C 1
ATOM 684 O O . VAL A 1 86 ? 9.628 1.499 -2.827 1.00 96.50 86 VAL A O 1
ATOM 687 N N . ILE A 1 87 ? 7.896 2.933 -3.078 1.00 97.56 87 ILE A N 1
ATOM 688 C CA . ILE A 1 87 ? 7.387 2.886 -1.713 1.00 97.56 87 ILE A CA 1
ATOM 689 C C . ILE A 1 87 ? 6.119 2.039 -1.733 1.00 97.56 87 ILE A C 1
ATOM 691 O O . ILE A 1 87 ? 5.154 2.404 -2.405 1.00 97.56 87 ILE A O 1
ATOM 695 N N . THR A 1 88 ? 6.100 0.958 -0.968 1.00 97.94 88 THR A N 1
ATOM 696 C CA . THR A 1 88 ? 4.943 0.073 -0.838 1.00 97.94 88 THR A CA 1
ATOM 697 C C . THR A 1 88 ? 4.373 0.194 0.566 1.00 97.94 88 THR A C 1
ATOM 699 O O . THR A 1 88 ? 5.084 -0.003 1.554 1.00 97.94 88 THR A O 1
ATOM 702 N N . LEU A 1 89 ? 3.082 0.514 0.662 1.00 98.25 89 LEU A N 1
ATOM 703 C CA . LEU A 1 89 ? 2.333 0.372 1.906 1.00 98.25 89 LEU A CA 1
ATOM 704 C C . LEU A 1 89 ? 1.512 -0.911 1.849 1.00 98.25 89 LEU A C 1
ATOM 706 O O . LEU A 1 89 ? 0.770 -1.143 0.891 1.00 98.25 89 LEU A O 1
ATOM 710 N N . MET A 1 90 ? 1.615 -1.719 2.897 1.00 98.00 90 MET A N 1
ATOM 711 C CA . MET A 1 90 ? 0.988 -3.036 2.947 1.00 98.00 90 MET A CA 1
ATOM 712 C C . MET A 1 90 ? 0.653 -3.456 4.370 1.00 98.00 90 MET A C 1
ATOM 714 O O . MET A 1 90 ? 1.170 -2.894 5.338 1.00 98.00 90 MET A O 1
ATOM 718 N N . LEU A 1 91 ? -0.221 -4.445 4.515 1.00 97.31 91 LEU A N 1
ATOM 719 C CA . LEU A 1 91 ? -0.400 -5.105 5.802 1.00 97.31 91 LEU A CA 1
ATOM 720 C C . LEU A 1 91 ? 0.692 -6.172 5.992 1.00 97.31 91 LEU A C 1
ATOM 722 O O . LEU A 1 91 ? 1.206 -6.680 4.998 1.00 97.31 91 LEU A O 1
ATOM 726 N N . PRO A 1 92 ? 1.063 -6.532 7.235 1.00 95.81 92 PRO A N 1
ATOM 727 C CA . PRO A 1 92 ? 2.117 -7.519 7.483 1.00 95.81 92 PRO A CA 1
ATOM 728 C C . PRO A 1 92 ? 1.879 -8.884 6.827 1.00 95.81 92 PRO A C 1
ATOM 730 O O . PRO A 1 92 ? 2.834 -9.589 6.539 1.00 95.81 92 PRO A O 1
ATOM 733 N N . GLU A 1 93 ? 0.620 -9.275 6.621 1.00 93.12 93 GLU A N 1
ATOM 734 C CA . GLU A 1 93 ? 0.259 -10.529 5.951 1.00 93.12 93 GLU A CA 1
ATOM 735 C C . GLU A 1 93 ? 0.435 -10.528 4.422 1.00 93.12 93 GLU A C 1
ATOM 737 O O . GLU A 1 93 ? 0.274 -11.582 3.812 1.00 93.12 93 GLU A O 1
ATOM 742 N N . ASP A 1 94 ? 0.717 -9.372 3.812 1.00 89.56 94 ASP A N 1
ATOM 743 C CA . ASP A 1 94 ? 0.915 -9.237 2.361 1.00 89.56 94 ASP A CA 1
ATOM 744 C C . ASP A 1 94 ? 2.391 -9.364 1.936 1.00 89.56 94 ASP A C 1
ATOM 746 O O . ASP A 1 94 ? 2.676 -9.347 0.739 1.00 89.56 94 ASP A O 1
ATOM 750 N N . TYR A 1 95 ? 3.316 -9.436 2.899 1.00 80.25 95 TYR A N 1
ATOM 751 C CA . TYR A 1 95 ? 4.755 -9.605 2.673 1.00 80.25 95 TYR A CA 1
ATOM 752 C C . TYR A 1 95 ? 5.157 -11.080 2.731 1.00 80.25 95 TYR A C 1
ATOM 754 O O . TYR A 1 95 ? 5.951 -11.507 1.865 1.00 80.25 95 TYR A O 1
#

Secondary structure (DSSP, 8-state):
----GGG------HHHHHHTTSEEEEEEETTEEEEEEHHHHHHS-HHHHHHHHHHHHHHHHT-SSSEEEEEEETTEEEEEEE-SSEEEEE-GGG-

Radius of gyration: 15.79 Å; chains: 1; bounding box: 31×48×39 Å

pLDDT: mean 90.35, std 13.64, range [46.75, 98.38]

Foldseek 3Di:
DDDDPPPPDPDCDPVNCVVVQQWDFPADDPQATEIEGVVLVVPDDPVLSVVLVVVLVVVVVPDPAWDKDWDARPNAIWIWGDNPRYTYIYHPVSD